Protein AF-A0AA42YSA6-F1 (afdb_monomer_lite)

Radius of gyration: 23.7 Å; chains: 1; bounding box: 68×49×56 Å

Structure (mmCIF, N/CA/C/O backbone):
data_AF-A0AA42YSA6-F1
#
_entry.id   AF-A0AA42YSA6-F1
#
loop_
_atom_site.group_PDB
_atom_site.id
_atom_site.type_symbol
_atom_site.label_atom_id
_atom_site.label_alt_id
_atom_site.label_comp_id
_atom_site.label_asym_id
_atom_site.label_entity_id
_atom_site.label_seq_id
_atom_site.pdbx_PDB_ins_code
_atom_site.Cartn_x
_atom_site.Cartn_y
_atom_site.Cartn_z
_atom_site.occupancy
_atom_site.B_iso_or_equiv
_atom_site.auth_seq_id
_atom_site.auth_comp_id
_atom_site.auth_asym_id
_atom_site.auth_atom_id
_atom_site.pdbx_PDB_model_num
ATOM 1 N N . MET A 1 1 ? 34.045 -40.674 -8.294 1.00 38.81 1 MET A N 1
ATOM 2 C CA . MET A 1 1 ? 32.637 -40.711 -7.837 1.00 38.81 1 MET A CA 1
ATOM 3 C C . MET A 1 1 ? 32.283 -39.366 -7.209 1.00 38.81 1 MET A C 1
ATOM 5 O O . MET A 1 1 ? 33.126 -38.855 -6.491 1.00 38.81 1 MET A O 1
ATOM 9 N N . LEU A 1 2 ? 31.056 -38.874 -7.469 1.00 32.66 2 LEU A N 1
ATOM 10 C CA . LEU A 1 2 ? 30.288 -37.840 -6.726 1.00 32.66 2 LEU A CA 1
ATOM 11 C C . LEU A 1 2 ? 30.863 -36.395 -6.747 1.00 32.66 2 LEU A C 1
ATOM 13 O O . LEU A 1 2 ? 31.850 -36.109 -6.091 1.00 32.66 2 LEU A O 1
ATOM 17 N N . ARG A 1 3 ? 30.383 -35.534 -7.670 1.00 49.66 3 ARG A N 1
ATOM 18 C CA . ARG A 1 3 ? 29.345 -34.460 -7.544 1.00 49.66 3 ARG A CA 1
ATOM 19 C C . ARG A 1 3 ? 29.831 -33.147 -6.882 1.00 49.66 3 ARG A C 1
ATOM 21 O O . ARG A 1 3 ? 30.112 -33.180 -5.691 1.00 49.66 3 ARG A O 1
ATOM 28 N N . PRO A 1 4 ? 29.781 -31.979 -7.567 1.00 38.94 4 PRO A N 1
ATOM 29 C CA . PRO A 1 4 ? 29.818 -30.682 -6.902 1.00 38.94 4 PRO A CA 1
ATOM 30 C C . PRO A 1 4 ? 28.403 -30.104 -6.737 1.00 38.94 4 PRO A C 1
ATOM 32 O O . PRO A 1 4 ? 27.620 -29.994 -7.680 1.00 38.94 4 PRO A O 1
ATOM 35 N N . ILE A 1 5 ? 28.101 -29.766 -5.490 1.00 44.59 5 ILE A N 1
ATOM 36 C CA . ILE A 1 5 ? 26.905 -29.100 -4.983 1.00 44.59 5 ILE A CA 1
ATOM 37 C C . ILE A 1 5 ? 27.271 -27.623 -4.773 1.00 44.59 5 ILE A C 1
ATOM 39 O O . ILE A 1 5 ? 28.238 -27.347 -4.077 1.00 44.59 5 ILE A O 1
ATOM 43 N N . ILE A 1 6 ? 26.467 -26.737 -5.377 1.00 42.38 6 ILE A N 1
ATOM 44 C CA . ILE A 1 6 ? 25.981 -25.433 -4.878 1.00 42.38 6 ILE A CA 1
ATOM 45 C C . ILE A 1 6 ? 27.029 -24.374 -4.484 1.00 42.38 6 ILE A C 1
ATOM 47 O O . ILE A 1 6 ? 27.799 -24.570 -3.557 1.00 42.38 6 ILE A O 1
ATOM 51 N N . LEU A 1 7 ? 26.927 -23.182 -5.092 1.00 35.97 7 LEU A N 1
ATOM 52 C CA . LEU A 1 7 ? 26.687 -21.922 -4.361 1.00 35.97 7 LEU A CA 1
ATOM 53 C C . LEU A 1 7 ? 26.354 -20.778 -5.334 1.00 35.97 7 LEU A C 1
ATOM 55 O O . LEU A 1 7 ? 27.214 -20.134 -5.924 1.00 35.97 7 LEU A O 1
ATOM 59 N N . PHE A 1 8 ? 25.050 -20.553 -5.485 1.00 47.34 8 PHE A N 1
ATOM 60 C CA . PHE A 1 8 ? 24.448 -19.315 -5.970 1.00 47.34 8 PHE A CA 1
ATOM 61 C C . PHE A 1 8 ? 24.701 -18.218 -4.921 1.00 47.34 8 PHE A C 1
ATOM 63 O O . PHE A 1 8 ? 24.105 -18.268 -3.849 1.00 47.34 8 PHE A O 1
ATOM 70 N N . VAL A 1 9 ? 25.567 -17.243 -5.208 1.00 33.88 9 VAL A N 1
ATOM 71 C CA . VAL A 1 9 ? 25.664 -15.965 -4.474 1.00 33.88 9 VAL A CA 1
ATOM 72 C C . VAL A 1 9 ? 26.002 -14.886 -5.508 1.00 33.88 9 VAL A C 1
ATOM 74 O O . VAL A 1 9 ? 27.064 -14.902 -6.116 1.00 33.88 9 VAL A O 1
ATOM 77 N N . SER A 1 10 ? 24.995 -14.125 -5.931 1.00 31.16 10 SER A N 1
ATOM 78 C CA . SER A 1 10 ? 24.830 -12.698 -5.615 1.00 31.16 10 SER A CA 1
ATOM 79 C C . SER A 1 10 ? 26.019 -11.793 -5.976 1.00 31.16 10 SER A C 1
ATOM 81 O O . SER A 1 10 ? 26.988 -11.697 -5.239 1.00 31.16 10 SER A O 1
ATOM 83 N N . ILE A 1 11 ? 25.859 -11.098 -7.110 1.00 44.72 11 ILE A N 1
ATOM 84 C CA . ILE A 1 11 ? 25.887 -9.629 -7.258 1.00 44.72 11 ILE A CA 1
ATOM 85 C C . ILE A 1 11 ? 27.056 -8.886 -6.571 1.00 44.72 11 ILE A C 1
ATOM 87 O O . ILE A 1 11 ? 27.087 -8.748 -5.358 1.00 44.72 11 ILE A O 1
ATOM 91 N N . VAL A 1 12 ? 27.893 -8.247 -7.403 1.00 44.62 12 VAL A N 1
ATOM 92 C CA . VAL A 1 12 ? 28.599 -6.976 -7.119 1.00 44.62 12 VAL A CA 1
ATOM 93 C C . VAL A 1 12 ? 29.534 -7.007 -5.905 1.00 44.62 12 VAL A C 1
ATOM 95 O O . VAL A 1 12 ? 29.153 -6.596 -4.819 1.00 44.62 12 VAL A O 1
ATOM 98 N N . ALA A 1 13 ? 30.786 -7.419 -6.127 1.00 43.19 13 ALA A N 1
ATOM 99 C CA . ALA A 1 13 ? 32.009 -6.808 -5.575 1.00 43.19 13 ALA A CA 1
ATOM 100 C C . ALA A 1 13 ? 33.170 -7.816 -5.596 1.00 43.19 13 ALA A C 1
ATOM 102 O O . ALA A 1 13 ? 33.385 -8.535 -4.630 1.00 43.19 13 ALA A O 1
ATOM 103 N N . MET A 1 14 ? 33.960 -7.839 -6.671 1.00 37.16 14 MET A N 1
ATOM 104 C CA . MET A 1 14 ? 35.397 -8.137 -6.564 1.00 37.16 14 MET A CA 1
ATOM 105 C C . MET A 1 14 ? 36.113 -7.711 -7.848 1.00 37.16 14 MET A C 1
ATOM 107 O O . MET A 1 14 ? 36.385 -8.493 -8.751 1.00 37.16 14 MET A O 1
ATOM 111 N N . ILE A 1 15 ? 36.377 -6.411 -7.929 1.00 51.50 15 ILE A N 1
ATOM 112 C CA . ILE A 1 15 ? 37.544 -5.874 -8.636 1.00 51.50 15 ILE A CA 1
ATOM 113 C C . ILE A 1 15 ? 38.664 -5.789 -7.585 1.00 51.50 15 ILE A C 1
ATOM 115 O O . ILE A 1 15 ? 38.336 -5.529 -6.430 1.00 51.50 15 ILE A O 1
ATOM 119 N N . PHE A 1 16 ? 39.926 -5.927 -8.032 1.00 37.00 16 PHE A N 1
ATOM 120 C CA . PHE A 1 16 ? 41.241 -5.796 -7.354 1.00 37.00 16 PHE A CA 1
ATOM 121 C C . PHE A 1 16 ? 41.910 -7.163 -7.058 1.00 37.00 16 PHE A C 1
ATOM 123 O O . PHE A 1 16 ? 41.390 -7.915 -6.251 1.00 37.00 16 PHE A O 1
ATOM 130 N N . ILE A 1 17 ? 43.034 -7.610 -7.666 1.00 36.50 17 ILE A N 1
ATOM 131 C CA . ILE A 1 17 ? 44.331 -6.993 -8.086 1.00 36.50 17 ILE A CA 1
ATOM 132 C C . ILE A 1 17 ? 45.045 -8.024 -9.025 1.00 36.50 17 ILE A C 1
ATOM 134 O O . ILE A 1 17 ? 45.010 -9.206 -8.707 1.00 36.50 17 ILE A O 1
ATOM 138 N N . LEU A 1 18 ? 45.585 -7.732 -10.229 1.00 35.47 18 LEU A N 1
ATOM 139 C CA . LEU A 1 18 ? 46.915 -7.147 -10.526 1.00 35.47 18 LEU A CA 1
ATOM 140 C C . LEU A 1 18 ? 47.082 -6.766 -12.027 1.00 35.47 18 LEU A C 1
ATOM 142 O O . LEU A 1 18 ? 46.913 -7.608 -12.901 1.00 35.47 18 LEU A O 1
ATOM 146 N N . ALA A 1 19 ? 47.565 -5.534 -12.254 1.00 35.81 19 ALA A N 1
ATOM 147 C CA . ALA A 1 19 ? 48.433 -5.057 -13.353 1.00 35.81 19 ALA A CA 1
ATOM 148 C C . ALA A 1 19 ? 47.881 -4.746 -14.783 1.00 35.81 19 ALA A C 1
ATOM 150 O O . ALA A 1 19 ? 48.007 -5.551 -15.698 1.00 35.81 19 ALA A O 1
ATOM 151 N N . GLN A 1 20 ? 47.527 -3.450 -14.961 1.00 36.44 20 GLN A N 1
ATOM 152 C CA . GLN A 1 20 ? 47.552 -2.570 -16.170 1.00 36.44 20 GLN A CA 1
ATOM 153 C C . GLN A 1 20 ? 46.413 -2.658 -17.225 1.00 36.44 20 GLN A C 1
ATOM 155 O O . GLN A 1 20 ? 46.002 -3.753 -17.587 1.00 36.44 20 GLN A O 1
ATOM 160 N N . PRO A 1 21 ? 46.039 -1.541 -17.905 1.00 38.84 21 PRO A N 1
ATOM 161 C CA . PRO A 1 21 ? 45.674 -0.199 -17.441 1.00 38.84 21 PRO A CA 1
ATOM 162 C C . PRO A 1 21 ? 44.179 0.123 -17.732 1.00 38.84 21 PRO A C 1
ATOM 164 O O . PRO A 1 21 ? 43.444 -0.635 -18.358 1.00 38.84 21 PRO A O 1
ATOM 167 N N . ILE A 1 22 ? 43.723 1.280 -17.257 1.00 37.19 22 ILE A N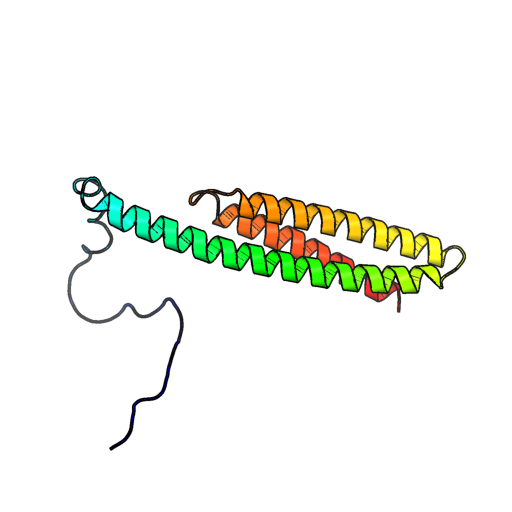 1
ATOM 168 C CA . ILE A 1 22 ? 42.340 1.795 -17.206 1.00 37.19 22 ILE A CA 1
ATOM 169 C C . ILE A 1 22 ? 41.722 2.038 -18.607 1.00 37.19 22 ILE A C 1
ATOM 171 O O . ILE A 1 22 ? 41.526 3.174 -19.022 1.00 37.19 22 ILE A O 1
ATOM 175 N N . ALA A 1 23 ? 41.393 0.988 -19.366 1.00 31.88 23 ALA A N 1
ATOM 176 C CA . ALA A 1 23 ? 40.789 1.152 -20.701 1.00 31.88 23 ALA A CA 1
ATOM 177 C C . ALA A 1 23 ? 39.595 0.233 -21.013 1.00 31.88 23 ALA A C 1
ATOM 179 O O . ALA A 1 23 ? 39.071 0.288 -22.123 1.00 31.88 23 ALA A O 1
ATOM 180 N N . VAL A 1 24 ? 39.113 -0.570 -20.059 1.00 36.97 24 VAL A N 1
ATOM 181 C CA . VAL A 1 24 ? 37.955 -1.463 -20.292 1.00 36.97 24 VAL A CA 1
ATOM 182 C C . VAL A 1 24 ? 36.610 -0.830 -19.892 1.00 36.97 24 VAL A C 1
ATOM 184 O O . VAL A 1 24 ? 35.567 -1.317 -20.305 1.00 36.97 24 VAL A O 1
ATOM 187 N N . ILE A 1 25 ? 36.590 0.307 -19.181 1.00 37.38 25 ILE A N 1
ATOM 188 C CA . ILE A 1 25 ? 35.327 0.934 -18.719 1.00 37.38 25 ILE A CA 1
ATOM 189 C C . ILE A 1 25 ? 34.943 2.201 -19.518 1.00 37.38 25 ILE A C 1
ATOM 191 O O . ILE A 1 25 ? 33.830 2.694 -19.391 1.00 37.38 25 ILE A O 1
ATOM 195 N N . ALA A 1 26 ? 35.799 2.700 -20.418 1.00 29.28 26 ALA A N 1
ATOM 196 C CA . ALA A 1 26 ? 35.491 3.888 -21.234 1.00 29.28 26 ALA A CA 1
ATOM 197 C C . ALA A 1 26 ? 35.425 3.639 -22.755 1.00 29.28 26 ALA A C 1
ATOM 199 O O . ALA A 1 26 ? 34.996 4.522 -23.491 1.00 29.28 26 ALA A O 1
ATOM 200 N N . LYS A 1 27 ? 35.797 2.449 -23.254 1.00 31.80 27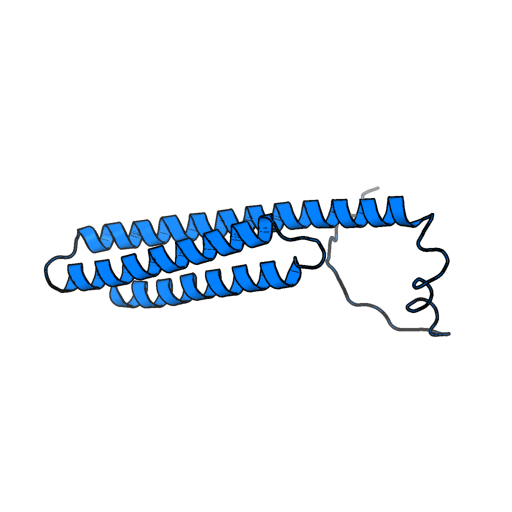 LYS A N 1
ATOM 201 C CA . LYS A 1 27 ? 35.809 2.136 -24.699 1.00 31.80 27 LYS A CA 1
ATOM 202 C C . LYS A 1 27 ? 34.615 1.284 -25.158 1.00 31.80 27 LYS A C 1
ATOM 204 O O . LYS A 1 27 ? 34.755 0.431 -26.025 1.00 31.80 27 LYS A O 1
ATOM 209 N N . SER A 1 28 ? 33.433 1.518 -24.592 1.00 37.16 28 SER A N 1
ATOM 210 C CA . SER A 1 28 ? 32.153 1.099 -25.190 1.00 37.16 28 SER A CA 1
ATOM 211 C C . SER A 1 28 ? 31.254 2.286 -25.538 1.00 37.16 28 SER A C 1
ATOM 213 O O . SER A 1 28 ? 30.132 2.089 -25.981 1.00 37.16 28 SER A O 1
ATOM 215 N N . THR A 1 29 ? 31.755 3.516 -25.421 1.00 41.50 29 THR A N 1
ATOM 216 C CA . THR A 1 29 ? 31.031 4.725 -25.814 1.00 41.50 29 THR A CA 1
ATOM 217 C C . THR A 1 29 ? 31.781 5.382 -26.964 1.00 41.50 29 THR A C 1
ATOM 219 O O . THR A 1 29 ? 32.699 6.154 -26.721 1.00 41.50 29 THR A O 1
ATOM 222 N N . SER A 1 30 ? 31.428 5.023 -28.205 1.00 42.72 30 SER A N 1
ATOM 223 C CA . SER A 1 30 ? 30.921 6.006 -29.188 1.00 42.72 30 SER A CA 1
ATOM 224 C C . SER A 1 30 ? 30.957 5.571 -30.661 1.00 42.72 30 SER A C 1
ATOM 226 O O . SER A 1 30 ? 30.214 6.174 -31.423 1.00 42.72 30 SER A O 1
ATOM 228 N N . GLU A 1 31 ? 31.703 4.543 -31.096 1.00 39.91 31 GLU A N 1
ATOM 229 C CA . GLU A 1 31 ? 31.832 4.298 -32.559 1.00 39.91 31 GLU A CA 1
ATOM 230 C C . GLU A 1 31 ? 31.450 2.903 -33.091 1.00 39.91 31 GLU A C 1
ATOM 232 O O . GLU A 1 31 ? 31.127 2.793 -34.267 1.00 39.91 31 GLU A O 1
ATOM 237 N N . ASN A 1 32 ? 31.352 1.850 -32.265 1.00 42.72 32 ASN A N 1
ATOM 238 C CA . ASN A 1 32 ? 30.873 0.519 -32.720 1.00 42.72 32 ASN A CA 1
ATOM 239 C C . ASN A 1 32 ? 29.585 0.024 -32.029 1.00 42.72 32 ASN A C 1
ATOM 241 O O . ASN A 1 32 ? 29.130 -1.096 -32.248 1.00 42.72 32 ASN A O 1
ATOM 245 N N . VAL A 1 33 ? 28.920 0.906 -31.278 1.00 52.66 33 VAL A N 1
ATOM 246 C CA . VAL A 1 33 ? 27.648 0.687 -30.554 1.00 52.66 33 VAL A CA 1
ATOM 247 C C . VAL A 1 33 ? 26.440 0.689 -31.507 1.00 52.66 33 VAL A C 1
ATOM 249 O O . VAL A 1 33 ? 25.318 0.955 -31.097 1.00 52.66 33 VAL A O 1
ATOM 252 N N . HIS A 1 34 ? 26.602 0.453 -32.806 1.00 49.00 34 HIS A N 1
ATOM 253 C CA . HIS A 1 34 ? 25.478 0.506 -33.757 1.00 49.00 34 HIS A CA 1
ATOM 254 C C . HIS A 1 34 ? 25.179 -0.808 -34.475 1.00 49.00 34 HIS A C 1
ATOM 256 O O . HIS A 1 34 ? 24.097 -0.927 -35.042 1.00 49.00 34 HIS A O 1
ATOM 262 N N . LYS A 1 35 ? 26.072 -1.808 -34.418 1.00 47.47 35 LYS A N 1
ATOM 263 C CA . LYS A 1 35 ? 25.865 -3.086 -35.123 1.00 47.47 35 LYS A CA 1
ATOM 264 C C . LYS A 1 35 ? 25.882 -4.323 -34.218 1.00 47.47 35 LYS A C 1
ATOM 266 O O . LYS A 1 35 ? 25.128 -5.246 -34.483 1.00 47.47 35 LYS A O 1
ATOM 271 N N . GLU A 1 36 ? 26.645 -4.309 -33.122 1.00 51.25 36 GLU A N 1
ATOM 272 C CA . GLU A 1 36 ? 26.551 -5.316 -32.039 1.00 51.25 36 GLU A CA 1
ATOM 273 C C . GLU A 1 36 ? 25.540 -4.922 -30.942 1.00 51.25 36 GLU A C 1
ATOM 275 O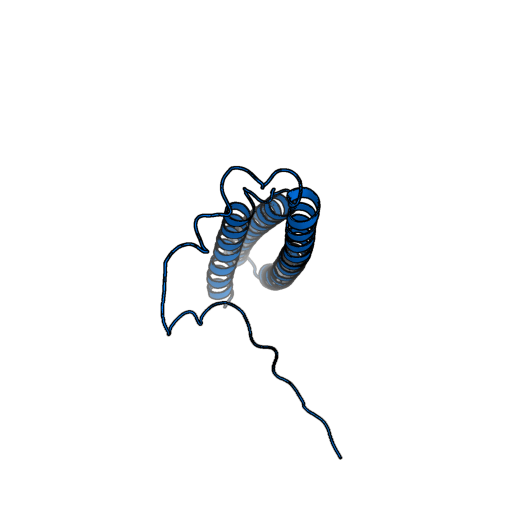 O . GLU A 1 36 ? 25.295 -5.657 -29.987 1.00 51.25 36 GLU A O 1
ATOM 280 N N . THR A 1 37 ? 24.916 -3.749 -31.065 1.00 53.66 37 THR A N 1
ATOM 281 C CA . THR A 1 37 ? 23.961 -3.238 -30.081 1.00 53.66 37 THR A CA 1
ATOM 282 C C . THR A 1 37 ? 22.596 -3.861 -30.147 1.00 53.66 37 THR A C 1
ATOM 284 O O . THR A 1 37 ? 21.937 -3.826 -29.125 1.00 53.66 37 THR A O 1
ATOM 287 N N . THR A 1 38 ? 22.116 -4.388 -31.272 1.00 57.31 38 THR A N 1
ATOM 288 C CA . THR A 1 38 ? 20.746 -4.924 -31.313 1.00 57.31 38 THR A CA 1
ATOM 289 C C . THR A 1 38 ? 20.602 -6.120 -30.381 1.00 57.31 38 THR A C 1
ATOM 291 O O . THR A 1 38 ? 19.710 -6.116 -29.544 1.00 57.31 38 THR A O 1
ATOM 294 N N . GLU A 1 39 ? 21.545 -7.064 -30.410 1.00 69.75 39 GLU A N 1
ATOM 295 C CA . GLU A 1 39 ? 21.521 -8.244 -29.534 1.00 69.75 39 GLU A CA 1
ATOM 296 C C . GLU A 1 39 ? 21.781 -7.881 -28.063 1.00 69.75 39 GLU A C 1
ATOM 298 O O . GLU A 1 39 ? 21.049 -8.320 -27.177 1.00 69.75 39 GLU A O 1
ATOM 303 N N . ALA A 1 40 ? 22.765 -7.016 -27.785 1.00 70.94 40 ALA A N 1
ATOM 304 C CA . ALA A 1 40 ? 23.042 -6.545 -26.426 1.00 70.94 40 ALA A CA 1
ATOM 305 C C . ALA A 1 40 ? 21.889 -5.697 -25.848 1.00 70.94 40 ALA A C 1
ATOM 307 O O . ALA A 1 40 ? 21.536 -5.827 -24.676 1.00 70.94 40 ALA A O 1
ATOM 308 N N . TRP A 1 41 ? 21.260 -4.852 -26.669 1.00 66.69 41 TRP A N 1
ATOM 309 C CA . TRP A 1 41 ? 20.097 -4.043 -26.301 1.00 66.69 41 TRP A CA 1
ATOM 310 C C . TRP A 1 41 ? 18.850 -4.902 -26.104 1.00 66.69 41 TRP A C 1
ATOM 312 O O . TRP A 1 41 ? 18.070 -4.645 -25.187 1.00 66.69 41 TRP A O 1
ATOM 322 N N . ASP A 1 42 ? 18.665 -5.939 -26.918 1.00 75.50 42 ASP A N 1
ATOM 323 C CA . ASP A 1 42 ? 17.581 -6.906 -26.764 1.00 75.50 42 ASP A CA 1
ATOM 324 C C . ASP A 1 42 ? 17.758 -7.748 -25.496 1.00 75.50 42 ASP A C 1
ATOM 326 O O . ASP A 1 42 ? 16.794 -7.903 -24.746 1.00 75.50 42 ASP A O 1
ATOM 330 N N . ALA A 1 43 ? 18.981 -8.183 -25.175 1.00 77.62 43 ALA A N 1
ATOM 331 C CA . ALA A 1 43 ? 19.288 -8.882 -23.927 1.00 77.62 43 ALA A CA 1
ATOM 332 C C . ALA A 1 43 ? 19.056 -7.999 -22.687 1.00 77.62 43 ALA A C 1
ATOM 334 O O . ALA A 1 43 ? 18.454 -8.450 -21.711 1.00 77.62 43 ALA A O 1
ATOM 335 N N . ILE A 1 44 ? 19.465 -6.724 -22.729 1.00 74.25 44 ILE A N 1
ATOM 336 C CA . ILE A 1 44 ? 19.215 -5.761 -21.643 1.00 74.25 44 ILE A CA 1
ATOM 337 C C . ILE A 1 44 ? 17.714 -5.491 -21.485 1.00 74.25 44 ILE A C 1
ATOM 339 O O . ILE A 1 44 ? 17.214 -5.504 -20.360 1.00 74.25 44 ILE A O 1
ATOM 343 N N . LYS A 1 45 ? 16.973 -5.285 -22.584 1.00 74.50 45 LYS A N 1
ATOM 344 C CA . LYS A 1 45 ? 15.511 -5.114 -22.540 1.00 74.50 45 LYS A CA 1
ATOM 345 C C . LYS A 1 45 ? 14.824 -6.354 -21.979 1.00 74.50 45 LYS A C 1
ATOM 347 O O . LYS A 1 45 ? 13.967 -6.207 -21.116 1.00 74.50 45 LYS A O 1
ATOM 352 N N . ALA A 1 46 ? 15.200 -7.550 -22.430 1.00 78.12 46 ALA A N 1
ATOM 353 C CA . ALA A 1 46 ? 14.642 -8.804 -21.933 1.00 78.12 46 ALA A CA 1
ATOM 354 C C . ALA A 1 46 ? 14.903 -8.971 -20.428 1.00 78.12 46 ALA A C 1
ATOM 356 O O . ALA A 1 46 ? 13.967 -9.227 -19.673 1.00 78.12 46 ALA A O 1
ATOM 357 N N . TYR A 1 47 ? 16.137 -8.721 -19.975 1.00 70.25 47 TYR A N 1
ATOM 358 C CA . TYR A 1 47 ? 16.495 -8.739 -18.555 1.00 70.25 47 TYR A CA 1
ATOM 359 C C . TYR A 1 47 ? 15.707 -7.703 -17.739 1.00 70.25 47 TYR A C 1
ATOM 361 O O . TYR A 1 47 ? 15.200 -8.008 -16.661 1.00 70.25 47 TYR A O 1
ATOM 369 N N . MET A 1 48 ? 15.558 -6.477 -18.249 1.00 76.88 48 MET A N 1
ATOM 370 C CA . MET A 1 48 ? 14.768 -5.437 -17.586 1.00 76.88 48 MET A CA 1
ATOM 371 C C . MET A 1 48 ? 13.281 -5.784 -17.520 1.00 76.88 48 MET A C 1
ATOM 373 O O . MET A 1 48 ? 12.659 -5.510 -16.500 1.00 76.88 48 MET A O 1
ATOM 377 N N . VAL A 1 49 ? 12.709 -6.384 -18.569 1.00 81.69 49 VAL A N 1
ATOM 378 C CA . VAL A 1 49 ? 11.312 -6.846 -18.585 1.00 81.69 49 VAL A CA 1
ATOM 379 C C . VAL A 1 49 ? 11.094 -7.947 -17.550 1.00 81.69 49 VAL A C 1
ATOM 381 O O . VAL A 1 49 ? 10.128 -7.867 -16.794 1.00 81.69 49 VAL A O 1
ATOM 384 N N . ASP A 1 50 ? 12.003 -8.918 -17.467 1.00 81.19 50 ASP A N 1
ATOM 385 C CA . ASP A 1 50 ? 11.952 -9.999 -16.478 1.00 81.19 50 ASP A CA 1
ATOM 386 C C . ASP A 1 50 ? 12.021 -9.452 -15.043 1.00 81.19 50 ASP A C 1
ATOM 388 O O . ASP A 1 50 ? 11.098 -9.638 -14.246 1.00 81.19 50 ASP A O 1
ATOM 392 N N . LYS A 1 51 ? 13.035 -8.628 -14.743 1.00 82.88 51 LYS A N 1
ATOM 393 C CA . LYS A 1 51 ? 13.164 -7.975 -13.429 1.00 82.88 51 LYS A CA 1
ATOM 394 C C . LYS A 1 51 ? 12.001 -7.060 -13.090 1.00 82.88 51 LYS A C 1
ATOM 396 O O . LYS A 1 51 ? 11.622 -6.945 -11.924 1.00 82.88 51 LYS A O 1
ATOM 401 N N . LYS A 1 52 ? 11.416 -6.418 -14.094 1.00 86.06 52 LYS A N 1
ATOM 402 C CA . LYS A 1 52 ? 10.228 -5.595 -13.920 1.00 86.06 52 LYS A CA 1
ATOM 403 C C . LYS A 1 52 ? 8.996 -6.416 -13.591 1.00 86.06 52 LYS A C 1
ATOM 405 O O . LYS A 1 52 ? 8.238 -6.018 -12.709 1.00 86.06 52 LYS A O 1
ATOM 410 N N . HIS A 1 53 ? 8.817 -7.553 -14.255 1.00 87.12 53 HIS A N 1
ATOM 411 C CA . HIS A 1 53 ? 7.730 -8.473 -13.961 1.00 87.12 53 HIS A CA 1
ATOM 412 C C . HIS A 1 53 ? 7.835 -9.015 -12.532 1.00 87.12 53 HIS A C 1
ATOM 414 O O . HIS A 1 53 ? 6.854 -8.954 -11.793 1.00 87.12 53 HIS A O 1
ATOM 420 N N . GLU A 1 54 ? 9.028 -9.450 -12.113 1.00 86.81 54 GLU A N 1
ATOM 421 C CA . GLU A 1 54 ? 9.295 -9.889 -10.737 1.00 86.81 54 GLU A CA 1
ATOM 422 C C . GLU A 1 54 ? 8.981 -8.784 -9.717 1.00 86.81 54 GLU A C 1
ATOM 424 O O . GLU A 1 54 ? 8.238 -9.008 -8.760 1.00 86.81 54 GLU A O 1
ATOM 429 N N . ALA A 1 55 ? 9.500 -7.569 -9.931 1.00 86.25 55 ALA A N 1
ATOM 430 C CA . ALA A 1 55 ? 9.275 -6.444 -9.026 1.00 86.25 55 ALA A CA 1
ATOM 431 C C . ALA A 1 55 ? 7.793 -6.047 -8.944 1.00 86.25 55 ALA A C 1
ATOM 433 O O . ALA A 1 55 ? 7.286 -5.770 -7.857 1.00 86.25 55 ALA A O 1
ATOM 434 N N . PHE A 1 56 ? 7.080 -6.058 -10.072 1.00 89.62 56 PHE A N 1
ATOM 435 C CA . PHE A 1 56 ? 5.646 -5.788 -10.107 1.00 89.62 56 PHE A CA 1
ATOM 436 C C . PHE A 1 56 ? 4.839 -6.880 -9.395 1.00 89.62 56 PHE A C 1
ATOM 438 O O . PHE A 1 56 ? 3.957 -6.576 -8.592 1.00 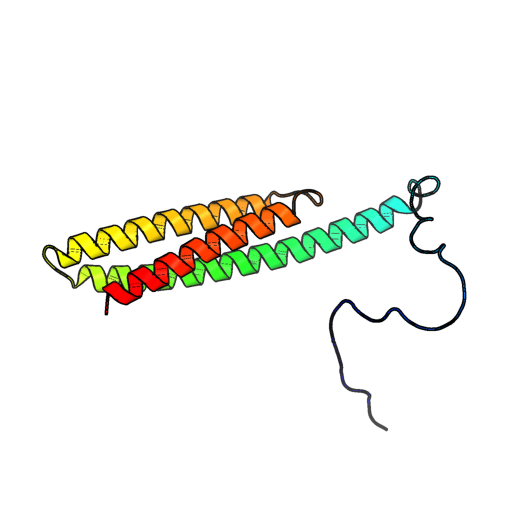89.62 56 PHE A O 1
ATOM 445 N N . ALA A 1 57 ? 5.153 -8.154 -9.644 1.00 94.00 57 ALA A N 1
ATOM 446 C CA . ALA A 1 57 ? 4.512 -9.281 -8.973 1.00 94.00 57 ALA A CA 1
ATOM 447 C C . ALA A 1 57 ? 4.719 -9.217 -7.453 1.00 94.00 57 ALA A C 1
ATOM 449 O O . ALA A 1 57 ? 3.753 -9.343 -6.699 1.00 94.00 57 ALA A O 1
ATOM 450 N N . HIS A 1 58 ? 5.944 -8.930 -7.010 1.00 92.19 58 HIS A N 1
ATOM 451 C CA . HIS A 1 58 ? 6.246 -8.749 -5.596 1.00 92.19 58 HIS A CA 1
ATOM 452 C C . HIS A 1 58 ? 5.506 -7.545 -4.996 1.00 92.19 58 HIS A C 1
ATOM 454 O O . HIS A 1 58 ? 4.917 -7.649 -3.923 1.00 92.19 58 HIS A O 1
ATOM 460 N N . GLY A 1 59 ? 5.453 -6.415 -5.708 1.00 94.88 59 GLY A N 1
ATOM 461 C CA . GLY A 1 59 ? 4.676 -5.251 -5.284 1.00 94.88 59 GLY A CA 1
ATOM 462 C C . GLY A 1 59 ? 3.187 -5.563 -5.109 1.00 94.88 59 GLY A C 1
ATOM 463 O O . GLY A 1 59 ? 2.591 -5.149 -4.116 1.00 94.88 59 GLY A O 1
ATOM 464 N N . LYS A 1 60 ? 2.591 -6.355 -6.012 1.00 97.50 60 LYS A N 1
ATOM 465 C CA . LYS A 1 60 ? 1.199 -6.813 -5.871 1.00 97.50 60 LYS A CA 1
ATOM 466 C C . LYS A 1 60 ? 1.018 -7.674 -4.628 1.00 97.50 60 LYS A C 1
ATOM 468 O O . LYS A 1 60 ? 0.065 -7.465 -3.887 1.00 97.50 60 LYS A O 1
ATOM 473 N N . GLU A 1 61 ? 1.928 -8.611 -4.374 1.00 97.62 61 GLU A N 1
ATOM 474 C CA . GLU A 1 61 ? 1.889 -9.454 -3.174 1.00 97.62 61 GLU A CA 1
ATOM 475 C C . GLU A 1 61 ? 1.939 -8.614 -1.888 1.00 97.62 61 GLU A C 1
ATOM 477 O O . GLU A 1 61 ? 1.172 -8.850 -0.953 1.00 97.62 61 GLU A O 1
ATOM 482 N N . LEU A 1 62 ? 2.803 -7.597 -1.849 1.00 96.06 62 LEU A N 1
ATOM 483 C CA . LEU A 1 62 ? 2.896 -6.661 -0.729 1.00 96.06 62 LEU A CA 1
ATOM 484 C C . LEU A 1 62 ? 1.589 -5.883 -0.518 1.00 96.06 62 LEU A C 1
ATOM 486 O O . LEU A 1 62 ? 1.121 -5.771 0.615 1.00 96.06 62 LEU A O 1
ATOM 490 N N . LEU A 1 63 ? 0.964 -5.395 -1.594 1.00 97.88 63 LEU A N 1
ATOM 491 C CA . LEU A 1 63 ? -0.328 -4.710 -1.504 1.00 97.88 63 LEU A CA 1
ATOM 492 C C . LEU A 1 63 ? -1.457 -5.648 -1.069 1.00 97.88 63 LEU A C 1
ATOM 494 O O . LEU A 1 63 ? -2.269 -5.248 -0.245 1.00 97.88 63 LEU A O 1
ATOM 498 N N . HIS A 1 64 ? -1.474 -6.901 -1.528 1.00 98.12 64 HIS A N 1
ATOM 499 C CA . HIS A 1 64 ? -2.437 -7.899 -1.055 1.00 98.12 64 HIS A CA 1
ATOM 500 C C . HIS A 1 64 ? -2.282 -8.193 0.442 1.00 98.12 64 HIS A C 1
ATOM 502 O O . HIS A 1 64 ? -3.275 -8.305 1.159 1.00 98.12 64 HIS A O 1
ATOM 508 N N . LYS A 1 65 ? -1.044 -8.275 0.945 1.00 96.50 65 LYS A N 1
ATOM 509 C CA . LYS A 1 65 ? -0.790 -8.406 2.389 1.00 96.50 65 LYS A CA 1
ATOM 510 C C . LYS A 1 65 ? -1.273 -7.179 3.160 1.00 96.50 65 LYS A C 1
ATOM 512 O O . LYS A 1 65 ? -1.796 -7.326 4.262 1.00 96.50 65 LYS A O 1
ATOM 517 N N . ALA A 1 66 ? -1.098 -5.981 2.603 1.00 96.69 66 ALA A N 1
ATOM 518 C CA . ALA A 1 66 ? -1.613 -4.758 3.205 1.00 96.69 66 ALA A CA 1
ATOM 519 C C . ALA A 1 66 ? -3.150 -4.722 3.214 1.00 96.69 66 ALA A C 1
ATOM 521 O O . ALA A 1 66 ? -3.725 -4.323 4.220 1.00 96.69 66 ALA A O 1
ATOM 522 N N . ASP A 1 67 ? -3.808 -5.190 2.149 1.00 97.88 67 ASP A N 1
ATOM 523 C CA . ASP A 1 67 ? -5.271 -5.284 2.074 1.00 97.88 67 ASP A CA 1
ATOM 524 C C . ASP A 1 67 ? -5.829 -6.181 3.183 1.00 97.88 67 ASP A C 1
ATOM 526 O O . ASP A 1 67 ? -6.681 -5.734 3.944 1.00 97.88 67 ASP A O 1
ATOM 530 N N . ALA A 1 68 ? -5.275 -7.385 3.355 1.00 98.12 68 ALA A N 1
ATOM 531 C CA . ALA A 1 68 ? -5.705 -8.309 4.408 1.00 98.12 68 ALA A CA 1
ATOM 532 C C . ALA A 1 68 ? -5.565 -7.709 5.821 1.00 98.12 68 ALA A C 1
ATOM 534 O O . ALA A 1 68 ? -6.429 -7.886 6.676 1.00 98.12 68 ALA A O 1
ATOM 535 N N . ARG A 1 69 ? -4.489 -6.953 6.065 1.00 96.38 69 ARG A N 1
ATOM 536 C CA . ARG A 1 69 ? -4.266 -6.251 7.338 1.00 96.38 69 ARG A CA 1
ATOM 537 C C . ARG A 1 69 ? -5.228 -5.082 7.549 1.00 96.38 69 ARG A C 1
ATOM 539 O O . ARG A 1 69 ? -5.661 -4.830 8.667 1.00 96.38 69 ARG A O 1
ATOM 546 N N . ILE A 1 70 ? -5.554 -4.344 6.487 1.00 97.62 70 ILE A N 1
ATOM 547 C CA . ILE A 1 70 ? -6.570 -3.290 6.559 1.00 97.62 70 ILE A CA 1
ATOM 548 C C . ILE A 1 70 ? -7.928 -3.924 6.867 1.00 97.62 70 ILE A C 1
ATOM 550 O O . ILE A 1 70 ? -8.614 -3.426 7.750 1.00 97.62 70 ILE A O 1
ATOM 554 N N . GLU A 1 71 ? -8.291 -5.027 6.208 1.00 97.94 71 GLU A N 1
ATOM 555 C CA . GLU A 1 71 ? -9.539 -5.765 6.457 1.00 97.94 71 GLU A CA 1
ATOM 556 C C . GLU A 1 71 ? -9.659 -6.252 7.910 1.00 97.94 71 GLU A C 1
ATOM 558 O O . GLU A 1 71 ? -10.738 -6.163 8.499 1.00 97.94 71 GLU A O 1
ATOM 563 N N . GLU A 1 72 ? -8.559 -6.700 8.521 1.00 96.62 72 GLU A N 1
ATOM 564 C CA . GLU A 1 72 ? -8.510 -7.047 9.947 1.00 96.62 72 GLU A CA 1
ATOM 565 C C . GLU A 1 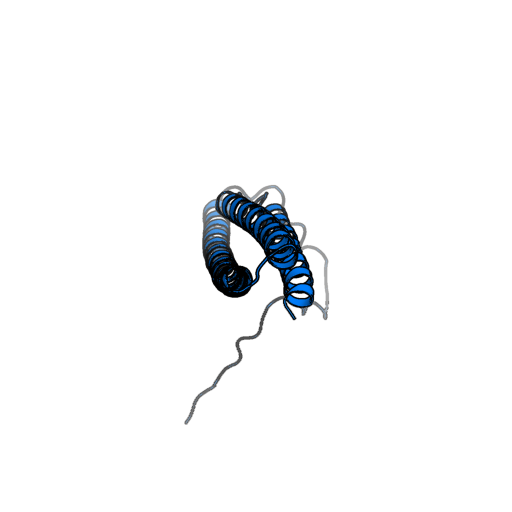72 ? -8.898 -5.850 10.831 1.00 96.62 72 GLU A C 1
ATOM 567 O O . GLU A 1 72 ? -9.828 -5.953 11.638 1.00 96.62 72 GLU A O 1
ATOM 572 N N . LEU A 1 73 ? -8.281 -4.683 10.603 1.00 96.44 73 LEU A N 1
ATOM 573 C CA . LEU A 1 73 ? -8.634 -3.445 11.308 1.00 96.44 73 LEU A CA 1
ATOM 574 C C . LEU A 1 73 ? -10.082 -3.015 11.025 1.00 96.44 73 LEU A C 1
ATOM 576 O O . LEU A 1 73 ? -10.769 -2.523 11.917 1.00 96.44 73 LEU A O 1
ATOM 580 N N . GLU A 1 74 ? -10.601 -3.213 9.810 1.00 96.69 74 GLU A N 1
ATOM 581 C CA . GLU A 1 74 ? -12.016 -2.947 9.513 1.00 96.69 74 GLU A CA 1
ATOM 582 C C . GLU A 1 74 ? -12.954 -3.826 10.347 1.00 96.69 74 GLU A C 1
ATOM 584 O O . GLU A 1 74 ? -13.972 -3.341 10.856 1.00 96.69 74 GLU A O 1
ATOM 589 N N . GLY A 1 75 ? -12.594 -5.096 10.537 1.00 96.50 75 GLY A N 1
ATOM 590 C CA . GLY A 1 75 ? -13.314 -6.025 11.401 1.00 96.50 75 GLY A CA 1
ATOM 591 C C . GLY A 1 75 ? -13.301 -5.606 12.872 1.00 96.50 75 GLY A C 1
ATOM 592 O O . GLY A 1 75 ? -14.323 -5.709 13.554 1.00 96.50 75 GLY A O 1
ATOM 593 N N . GLU A 1 76 ? -12.179 -5.093 13.373 1.00 94.31 76 GLU A N 1
ATOM 594 C CA . GLU A 1 76 ? -12.083 -4.538 14.729 1.00 94.31 76 GLU A CA 1
ATOM 595 C C . GLU A 1 76 ? -12.890 -3.245 14.878 1.00 94.31 76 GLU A C 1
ATOM 597 O O . GLU A 1 76 ? -13.662 -3.089 15.829 1.00 94.31 76 GLU A O 1
ATOM 602 N N . ALA A 1 77 ? -12.821 -2.357 13.886 1.00 95.50 77 ALA A N 1
ATOM 603 C CA . ALA A 1 77 ? -13.602 -1.128 13.863 1.00 95.50 77 ALA A CA 1
ATOM 604 C C . ALA A 1 77 ? -15.111 -1.371 13.851 1.00 95.50 77 ALA A C 1
ATOM 606 O O . ALA A 1 77 ? -15.872 -0.580 14.414 1.00 95.50 77 ALA A O 1
ATOM 607 N N . ALA A 1 78 ? -15.559 -2.470 13.241 1.00 95.62 78 ALA A N 1
ATOM 608 C CA . ALA A 1 78 ? -16.961 -2.861 13.244 1.00 95.62 78 ALA A CA 1
ATOM 609 C C . ALA A 1 78 ? -17.477 -3.235 14.646 1.00 95.62 78 ALA A C 1
ATOM 611 O O . ALA A 1 78 ? -18.664 -3.041 14.915 1.00 95.62 78 ALA A O 1
ATOM 612 N N . LYS A 1 79 ? -16.600 -3.726 15.535 1.00 95.25 79 LYS A N 1
ATOM 613 C CA . LYS A 1 79 ? -16.928 -4.093 16.926 1.00 95.25 79 LYS A CA 1
ATOM 614 C C . LYS A 1 79 ? -16.950 -2.881 17.864 1.00 95.25 79 LYS A C 1
ATOM 616 O O . LYS A 1 79 ? -17.604 -2.926 18.904 1.00 95.25 79 LYS A O 1
ATOM 621 N N . ALA A 1 80 ? -16.259 -1.799 17.505 1.00 95.06 80 ALA A N 1
ATOM 622 C CA . ALA A 1 80 ? -16.251 -0.558 18.270 1.00 95.06 80 ALA A CA 1
ATOM 623 C C . ALA A 1 80 ? -17.582 0.209 18.159 1.00 95.06 80 ALA A C 1
ATOM 625 O O . ALA A 1 80 ? -18.368 0.034 17.224 1.00 95.06 80 ALA A O 1
ATOM 626 N N . SER A 1 81 ? -17.831 1.107 19.113 1.00 94.81 81 SER A N 1
ATOM 627 C CA . SER A 1 81 ? -19.015 1.977 19.155 1.00 94.81 81 SER A CA 1
ATOM 628 C C . SER A 1 81 ? -18.645 3.398 19.584 1.00 94.81 81 SER A C 1
ATOM 630 O O . SER A 1 81 ? -17.550 3.629 20.094 1.00 94.81 81 SER A O 1
ATOM 632 N N . GLY A 1 82 ? -19.551 4.353 19.356 1.00 94.88 82 GLY A N 1
ATOM 633 C CA . GLY A 1 82 ? -19.360 5.753 19.747 1.00 94.88 82 GLY A CA 1
ATOM 634 C C . GLY A 1 82 ? -18.125 6.399 19.113 1.00 94.88 82 GLY A C 1
ATOM 635 O O . GLY A 1 82 ? -17.801 6.142 17.950 1.00 94.88 82 GLY A O 1
ATOM 636 N N . ASP A 1 83 ? -17.428 7.222 19.891 1.00 94.06 83 ASP A N 1
ATOM 637 C CA . ASP A 1 83 ? -16.281 8.010 19.427 1.00 94.06 83 ASP A CA 1
ATOM 638 C C . ASP A 1 83 ? -15.104 7.138 18.968 1.00 94.06 83 ASP A C 1
ATOM 640 O O . ASP A 1 83 ? -14.453 7.451 17.969 1.00 94.06 83 ASP A O 1
ATOM 644 N N . THR A 1 84 ? -14.883 5.990 19.615 1.00 94.50 84 THR A N 1
ATOM 645 C CA . THR A 1 84 ? -13.848 5.024 19.218 1.00 94.50 84 THR A CA 1
ATOM 646 C C . THR A 1 84 ? -14.082 4.508 17.800 1.00 94.50 84 THR A C 1
ATOM 648 O O . THR A 1 84 ? -13.153 4.453 16.995 1.00 94.50 84 THR A O 1
ATOM 651 N N . LYS A 1 85 ? -15.338 4.207 17.438 1.00 94.81 85 LYS A N 1
ATOM 652 C CA . LYS A 1 85 ? -15.684 3.785 16.072 1.00 94.81 85 LYS A CA 1
ATOM 653 C C . LYS A 1 85 ? -15.367 4.875 15.051 1.00 94.81 85 LYS A C 1
ATOM 655 O O . LYS A 1 85 ? -14.810 4.579 13.995 1.00 94.81 85 LYS A O 1
ATOM 660 N N . ALA A 1 86 ? -15.701 6.128 15.358 1.00 95.12 86 ALA A N 1
ATOM 661 C CA . ALA A 1 86 ? -15.414 7.257 14.477 1.00 95.12 86 ALA A CA 1
ATOM 662 C C . ALA A 1 86 ? -13.900 7.464 14.291 1.00 95.12 86 ALA A C 1
ATOM 664 O O . ALA A 1 86 ? -13.439 7.701 13.170 1.00 95.12 86 ALA A O 1
ATOM 665 N N . GLN A 1 87 ? -13.116 7.315 15.364 1.00 95.50 87 GLN A N 1
ATOM 666 C CA . GLN A 1 87 ? -11.656 7.364 15.306 1.00 95.50 87 GLN A CA 1
ATOM 667 C C . GLN A 1 87 ? -11.095 6.242 14.425 1.00 95.50 87 GLN A C 1
ATOM 669 O O . GLN A 1 87 ? -10.337 6.523 13.499 1.00 95.50 87 GLN A O 1
ATOM 674 N N . TYR A 1 88 ? -11.512 4.995 14.636 1.00 96.94 88 TYR A N 1
ATOM 675 C CA . TYR A 1 88 ? -11.051 3.854 13.841 1.00 96.94 88 TYR A CA 1
ATOM 676 C C . TYR A 1 88 ? -11.394 3.991 12.358 1.00 96.94 88 TYR A C 1
ATOM 678 O O . TYR A 1 88 ? -10.537 3.783 11.500 1.00 96.94 88 TYR A O 1
ATOM 686 N N . GLN A 1 89 ? -12.607 4.442 12.035 1.00 96.31 89 GLN A N 1
ATOM 687 C CA . GLN A 1 89 ? -12.998 4.717 10.651 1.00 96.31 89 GLN A CA 1
ATOM 688 C C . GLN A 1 89 ? -12.129 5.797 9.993 1.00 96.31 89 GLN A C 1
ATOM 690 O O . GLN A 1 89 ? -11.851 5.717 8.794 1.00 96.31 89 GLN A O 1
ATOM 695 N N . LYS A 1 90 ? -11.677 6.802 10.755 1.00 96.81 90 LYS A N 1
ATOM 696 C CA . LYS A 1 90 ? -10.755 7.828 10.253 1.00 96.81 90 LYS A CA 1
ATOM 697 C C . LYS A 1 90 ? -9.389 7.232 9.910 1.00 96.81 90 LYS A C 1
ATOM 699 O O . LYS A 1 90 ? -8.878 7.534 8.832 1.00 96.81 90 LYS A O 1
ATOM 704 N N . GLU A 1 91 ? -8.833 6.388 10.779 1.00 97.38 91 GLU A N 1
ATOM 705 C CA . GLU A 1 91 ? -7.557 5.704 10.524 1.00 97.38 91 GLU A CA 1
ATOM 706 C C . GLU A 1 91 ? -7.666 4.786 9.297 1.00 97.38 91 GLU A C 1
ATOM 708 O O . GLU A 1 91 ? -6.890 4.921 8.355 1.00 97.38 91 GLU A O 1
ATOM 713 N N . ILE A 1 92 ? -8.704 3.944 9.228 1.00 98.06 92 ILE A N 1
ATOM 714 C CA . ILE A 1 92 ? -8.965 3.059 8.078 1.00 98.06 92 ILE A CA 1
ATOM 715 C C . ILE A 1 92 ? -9.081 3.854 6.774 1.00 98.06 92 ILE A C 1
ATOM 717 O O . ILE A 1 92 ? -8.529 3.462 5.744 1.00 98.06 92 ILE A O 1
ATOM 721 N N . LYS A 1 93 ? -9.778 4.996 6.790 1.00 98.06 93 LYS A N 1
ATOM 722 C CA . LYS A 1 93 ? -9.909 5.855 5.606 1.00 98.06 93 LYS A CA 1
ATOM 723 C C . LYS A 1 93 ? -8.556 6.390 5.137 1.00 98.06 93 LYS A C 1
ATOM 725 O O . LYS A 1 93 ? -8.350 6.513 3.929 1.00 98.06 93 LYS A O 1
ATOM 730 N N . ASP A 1 94 ? -7.657 6.732 6.055 1.00 97.81 94 ASP A N 1
ATOM 731 C CA . ASP A 1 94 ? -6.301 7.159 5.708 1.00 97.81 94 ASP A CA 1
ATOM 732 C C . ASP A 1 94 ? -5.468 6.000 5.138 1.00 97.81 94 ASP A C 1
ATOM 734 O O . ASP A 1 94 ? -4.859 6.153 4.076 1.00 97.81 94 ASP A O 1
ATOM 738 N N . LEU A 1 95 ? -5.550 4.810 5.743 1.00 98.44 95 LEU A N 1
ATOM 739 C CA . LEU A 1 95 ? -4.904 3.596 5.228 1.00 98.44 95 LEU A CA 1
ATOM 740 C C . LEU A 1 95 ? -5.351 3.273 3.800 1.00 98.44 95 LEU A C 1
ATOM 742 O O . LEU A 1 95 ? -4.514 3.061 2.923 1.00 98.44 95 LEU A O 1
ATOM 746 N N . LYS A 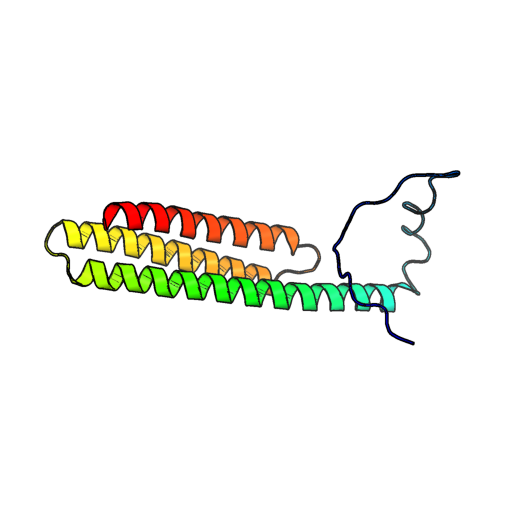1 96 ? -6.660 3.318 3.521 1.00 98.31 96 LYS A N 1
ATOM 747 C CA . LYS A 1 96 ? -7.198 3.075 2.171 1.00 98.31 96 LYS A CA 1
ATOM 748 C C . LYS A 1 96 ? -6.680 4.081 1.144 1.00 98.31 96 LYS A C 1
ATOM 750 O O . LYS A 1 96 ? -6.399 3.701 0.007 1.00 98.31 96 LYS A O 1
ATOM 755 N N . LYS A 1 97 ? -6.499 5.351 1.527 1.00 98.50 97 LYS A N 1
ATOM 756 C CA . LYS A 1 97 ? -5.889 6.364 0.648 1.00 98.50 97 LYS A CA 1
ATOM 757 C C . LYS A 1 97 ? -4.425 6.050 0.353 1.00 98.50 97 LYS A C 1
ATOM 759 O O . LYS A 1 97 ? -4.023 6.106 -0.808 1.00 98.50 97 LYS A O 1
ATOM 764 N N . LYS A 1 98 ? -3.639 5.701 1.374 1.00 98.50 98 LYS A N 1
ATOM 765 C CA . LYS A 1 98 ? -2.220 5.348 1.211 1.00 98.50 98 LYS A CA 1
ATOM 766 C C . LYS A 1 98 ? -2.042 4.075 0.388 1.00 98.50 98 LYS A C 1
ATOM 768 O O . LYS A 1 98 ? -1.223 4.057 -0.527 1.00 98.50 98 LYS A O 1
ATOM 773 N N . ARG A 1 99 ? -2.891 3.065 0.600 1.00 98.38 99 ARG A N 1
ATOM 774 C CA . ARG A 1 99 ? -2.958 1.853 -0.231 1.00 98.38 99 ARG A CA 1
ATOM 775 C C . ARG A 1 99 ? -3.250 2.194 -1.685 1.00 98.38 99 ARG A C 1
ATOM 777 O O . ARG A 1 99 ? -2.560 1.703 -2.574 1.00 98.38 99 ARG A O 1
ATOM 784 N N . ALA A 1 100 ? -4.246 3.042 -1.947 1.00 98.62 100 ALA A N 1
ATOM 785 C CA . ALA A 1 100 ? -4.562 3.475 -3.307 1.00 98.62 100 ALA A CA 1
ATOM 786 C C . ALA A 1 100 ? -3.391 4.229 -3.964 1.00 98.62 100 ALA A C 1
ATOM 788 O O . ALA A 1 100 ? -3.108 4.014 -5.141 1.00 98.62 100 ALA A O 1
ATOM 789 N N . ASN A 1 101 ? -2.672 5.063 -3.206 1.00 98.50 101 ASN A N 1
ATOM 790 C CA . ASN A 1 101 ? -1.469 5.734 -3.695 1.00 98.50 101 ASN A CA 1
ATOM 791 C C . ASN A 1 101 ? -0.341 4.738 -4.020 1.00 98.50 101 ASN A C 1
ATOM 793 O O . ASN A 1 101 ? 0.246 4.813 -5.096 1.00 98.50 101 ASN A O 1
ATOM 797 N N . ALA A 1 102 ? -0.076 3.769 -3.140 1.00 98.38 102 ALA A N 1
ATOM 798 C CA . ALA A 1 102 ? 0.922 2.729 -3.381 1.00 98.38 102 ALA A CA 1
ATOM 799 C C . ALA A 1 102 ? 0.569 1.860 -4.603 1.00 98.38 102 ALA A C 1
ATOM 801 O O . ALA A 1 102 ? 1.443 1.579 -5.419 1.00 98.38 102 ALA A O 1
ATOM 802 N N . ALA A 1 103 ? -0.711 1.518 -4.794 1.00 98.38 103 ALA A N 1
ATOM 803 C CA . ALA A 1 103 ? -1.192 0.836 -5.998 1.00 98.38 103 ALA A CA 1
ATOM 804 C C . ALA A 1 103 ? -0.946 1.664 -7.267 1.00 98.38 103 ALA A C 1
ATOM 806 O O . ALA A 1 103 ? -0.376 1.163 -8.229 1.00 98.38 103 ALA A O 1
ATOM 807 N N . LYS A 1 104 ? -1.265 2.963 -7.242 1.00 98.38 104 LYS A N 1
ATOM 808 C CA . LYS A 1 104 ? -0.967 3.864 -8.362 1.00 98.38 104 LYS A CA 1
ATOM 809 C C . LYS A 1 104 ? 0.535 3.906 -8.677 1.00 98.38 104 LYS A C 1
ATOM 811 O O . LYS A 1 104 ? 0.915 3.880 -9.844 1.00 98.38 104 LYS A O 1
ATOM 816 N N . LYS A 1 105 ? 1.397 3.956 -7.656 1.00 97.94 105 LYS A N 1
ATOM 817 C CA . LYS A 1 105 ? 2.856 3.928 -7.842 1.00 97.94 105 LYS A CA 1
ATOM 818 C C . LYS A 1 105 ? 3.366 2.596 -8.384 1.00 97.94 105 LYS A C 1
ATOM 820 O O . LYS A 1 105 ? 4.310 2.589 -9.168 1.00 97.94 105 LYS A O 1
ATOM 825 N N . LEU A 1 106 ? 2.722 1.490 -8.028 1.00 97.06 106 LEU A N 1
ATOM 826 C CA . LEU A 1 106 ? 3.014 0.185 -8.607 1.00 97.06 106 LEU A CA 1
ATOM 827 C C . LEU A 1 106 ? 2.630 0.119 -10.095 1.00 97.06 106 LEU A C 1
ATOM 829 O O . LEU A 1 106 ? 3.393 -0.413 -10.898 1.00 97.06 106 LEU A O 1
ATOM 833 N N . ASP A 1 107 ? 1.507 0.722 -10.484 1.00 96.38 107 ASP A N 1
ATOM 834 C CA . ASP A 1 107 ? 1.113 0.832 -11.894 1.00 96.38 107 ASP A CA 1
ATOM 835 C C . ASP A 1 107 ? 2.079 1.734 -12.685 1.00 96.38 107 ASP A C 1
ATOM 837 O O . ASP A 1 107 ? 2.388 1.471 -13.848 1.00 96.38 107 ASP A O 1
ATOM 841 N N . GLU A 1 108 ? 2.577 2.816 -12.073 1.00 95.12 108 GLU A N 1
ATOM 842 C CA . GLU A 1 108 ? 3.627 3.665 -12.657 1.00 95.12 108 GLU A CA 1
ATOM 843 C C . GLU A 1 108 ? 4.932 2.874 -12.849 1.00 95.12 108 GLU A C 1
ATOM 845 O O . GLU A 1 108 ? 5.563 2.969 -13.905 1.00 95.12 108 GLU A O 1
ATOM 850 N N . LEU A 1 109 ? 5.298 2.030 -11.877 1.00 92.06 109 LEU A N 1
ATOM 851 C CA . LEU A 1 109 ? 6.416 1.098 -11.996 1.00 92.06 109 LEU A CA 1
ATOM 852 C C . LEU A 1 109 ? 6.218 0.136 -13.175 1.00 92.06 109 LEU A C 1
ATOM 854 O O . LEU A 1 109 ? 7.113 0.013 -14.012 1.00 92.06 109 LEU A O 1
ATOM 858 N N . GLU A 1 110 ? 5.038 -0.466 -13.319 1.00 92.94 110 GLU A N 1
ATOM 859 C CA . GLU A 1 110 ? 4.686 -1.342 -14.447 1.00 92.94 110 GLU A CA 1
ATOM 860 C C . GLU A 1 110 ? 4.715 -0.624 -15.807 1.00 92.94 110 GLU A C 1
ATOM 862 O O . GLU A 1 110 ? 4.967 -1.239 -16.841 1.00 92.94 110 GLU A O 1
ATOM 867 N N . LYS A 1 111 ? 4.512 0.691 -15.849 1.00 91.94 111 LYS A N 1
ATOM 868 C CA . LYS A 1 111 ? 4.513 1.470 -17.102 1.00 91.94 111 LYS A CA 1
ATOM 869 C C . LYS A 1 111 ? 5.852 2.138 -17.409 1.00 91.94 111 LYS A C 1
ATOM 871 O O . LYS A 1 111 ? 6.049 2.618 -18.521 1.00 91.94 111 LYS A O 1
ATOM 876 N N . SER A 1 112 ? 6.787 2.134 -16.462 1.00 89.94 112 SER A N 1
ATOM 877 C CA . SER A 1 112 ? 8.080 2.809 -16.605 1.00 89.94 112 SER A CA 1
ATOM 878 C C . SER A 1 112 ? 8.974 2.197 -17.695 1.00 89.94 112 SER A C 1
ATOM 880 O O . SER A 1 112 ? 8.951 0.992 -17.968 1.00 89.94 112 SER A O 1
ATOM 882 N N . SER A 1 113 ? 9.769 3.051 -18.333 1.00 85.62 113 SER A N 1
ATOM 883 C CA . SER A 1 113 ? 10.823 2.678 -19.281 1.00 85.62 113 SER A CA 1
ATOM 884 C C . SER A 1 113 ? 12.115 2.298 -18.551 1.00 85.62 113 SER A C 1
ATOM 886 O O . SER A 1 113 ? 12.287 2.602 -17.373 1.00 85.62 113 SER A O 1
ATOM 888 N N . ALA A 1 114 ? 13.087 1.741 -19.281 1.00 81.56 114 ALA A N 1
ATOM 889 C CA . ALA A 1 114 ? 14.442 1.502 -18.773 1.00 81.56 114 ALA A CA 1
ATOM 890 C C . ALA A 1 114 ? 15.061 2.736 -18.084 1.00 81.56 114 ALA A C 1
ATOM 892 O O . ALA A 1 114 ? 15.674 2.616 -17.029 1.00 81.56 114 ALA A O 1
ATOM 893 N N . SER A 1 115 ? 14.854 3.930 -18.651 1.00 84.00 115 SER A N 1
ATOM 894 C CA . SER A 1 115 ? 15.391 5.194 -18.130 1.00 84.00 115 SER A CA 1
ATOM 895 C C . SER A 1 115 ? 14.663 5.740 -16.898 1.00 84.00 115 SER A C 1
ATOM 897 O O . SER A 1 115 ? 15.216 6.578 -16.196 1.00 84.00 115 SER A O 1
ATOM 899 N N . THR A 1 116 ? 13.431 5.295 -16.630 1.00 89.50 116 THR A N 1
ATOM 900 C CA . THR A 1 116 ? 12.607 5.775 -15.501 1.00 89.50 116 THR A CA 1
ATOM 901 C C . THR A 1 116 ? 12.385 4.710 -14.425 1.00 89.50 116 THR A C 1
ATOM 903 O O . THR A 1 116 ? 11.843 5.016 -13.363 1.00 89.50 116 THR A O 1
ATOM 906 N N . TRP A 1 117 ? 12.854 3.483 -14.668 1.00 85.81 117 TRP A N 1
ATOM 907 C CA . TRP A 1 117 ? 12.689 2.316 -13.805 1.00 85.81 117 TRP A CA 1
ATOM 908 C C . TRP A 1 117 ? 13.114 2.567 -12.355 1.00 85.81 117 TRP A C 1
ATOM 910 O O . TRP A 1 117 ? 12.353 2.295 -11.427 1.00 85.81 117 TRP A O 1
ATOM 920 N N . ASP A 1 118 ? 14.311 3.119 -12.140 1.00 87.00 118 ASP A N 1
ATOM 921 C CA . ASP A 1 118 ? 14.835 3.337 -10.787 1.00 87.00 118 ASP A CA 1
ATOM 922 C C . ASP A 1 118 ? 14.024 4.369 -10.000 1.00 87.00 118 ASP A C 1
ATOM 924 O O . ASP A 1 118 ? 13.705 4.143 -8.831 1.00 87.00 118 ASP A O 1
ATOM 928 N N . SER A 1 119 ? 13.617 5.459 -10.652 1.00 91.62 119 SER A N 1
ATOM 929 C CA . SER A 1 119 ? 12.769 6.476 -10.026 1.00 91.62 119 SER A CA 1
ATOM 930 C C . SER A 1 119 ? 11.375 5.926 -9.706 1.00 91.62 119 SER A C 1
ATOM 932 O O . SER A 1 119 ? 10.854 6.161 -8.616 1.00 91.62 119 SER A O 1
ATOM 934 N N . ALA A 1 120 ? 10.797 5.120 -10.602 1.00 93.56 120 ALA A N 1
ATOM 935 C CA . ALA A 1 120 ? 9.502 4.491 -10.368 1.00 93.56 120 ALA A CA 1
ATOM 936 C C . ALA A 1 120 ? 9.547 3.471 -9.213 1.00 93.56 120 ALA A C 1
ATOM 938 O O . ALA A 1 120 ? 8.637 3.448 -8.383 1.00 93.56 120 ALA A O 1
ATOM 939 N N . LYS A 1 121 ? 10.627 2.678 -9.099 1.00 90.94 121 LYS A N 1
ATOM 940 C CA . LYS A 1 121 ? 10.828 1.753 -7.965 1.00 90.94 121 LYS A CA 1
ATOM 941 C C . LYS A 1 121 ? 10.876 2.511 -6.648 1.00 90.94 121 LYS A C 1
ATOM 943 O O . LYS A 1 121 ? 10.239 2.097 -5.683 1.00 90.94 121 LYS A O 1
ATOM 948 N N . HIS A 1 122 ? 11.631 3.607 -6.615 1.00 94.06 122 HIS A N 1
ATOM 949 C CA . HIS A 1 122 ? 11.742 4.445 -5.429 1.00 94.06 122 HIS A CA 1
ATOM 950 C C . HIS A 1 122 ? 10.380 5.025 -5.033 1.00 94.06 122 HIS A C 1
ATOM 952 O O . HIS A 1 122 ? 9.970 4.870 -3.888 1.00 94.06 122 HIS A O 1
ATOM 958 N N . GLY A 1 123 ? 9.625 5.566 -5.994 1.00 96.25 123 GLY A N 1
ATOM 959 C CA . GLY A 1 123 ? 8.286 6.095 -5.737 1.00 96.25 123 GLY A CA 1
ATOM 960 C C . GLY A 1 123 ? 7.306 5.050 -5.190 1.00 96.25 123 GLY A C 1
ATOM 961 O O . GLY A 1 123 ? 6.509 5.362 -4.306 1.00 96.25 123 GLY A O 1
ATOM 962 N N . PHE A 1 124 ? 7.371 3.802 -5.667 1.00 97.06 124 PHE A N 1
ATOM 963 C CA . PHE A 1 124 ? 6.602 2.704 -5.072 1.00 97.06 124 PHE A CA 1
ATOM 964 C C . PHE A 1 124 ? 7.069 2.378 -3.649 1.00 97.06 124 PHE A C 1
ATOM 966 O O . PHE A 1 124 ? 6.237 2.264 -2.751 1.00 97.06 124 PHE A O 1
ATOM 973 N N . ALA A 1 125 ? 8.381 2.264 -3.426 1.00 95.50 125 ALA A N 1
ATOM 974 C CA . ALA A 1 125 ? 8.940 1.948 -2.115 1.00 95.50 125 ALA A CA 1
ATOM 975 C C . ALA A 1 125 ? 8.574 3.001 -1.055 1.00 95.50 125 ALA A C 1
ATOM 977 O O . ALA A 1 125 ? 8.188 2.638 0.054 1.00 95.50 125 ALA A O 1
ATOM 978 N N . GLU A 1 126 ? 8.631 4.289 -1.400 1.00 98.12 126 GLU A N 1
ATOM 979 C CA . GLU A 1 126 ? 8.221 5.381 -0.514 1.00 98.12 126 GLU A CA 1
ATOM 980 C C . GLU A 1 126 ? 6.723 5.328 -0.194 1.00 98.12 126 GLU A C 1
ATOM 982 O O . GLU A 1 126 ? 6.343 5.384 0.974 1.00 98.12 126 GLU A O 1
ATOM 987 N N . ALA A 1 127 ? 5.866 5.158 -1.206 1.00 98.19 127 ALA A N 1
ATOM 988 C CA . ALA A 1 127 ? 4.420 5.075 -0.995 1.00 98.19 127 ALA A CA 1
ATOM 989 C C . ALA A 1 127 ? 4.017 3.841 -0.171 1.00 98.19 127 ALA A C 1
ATOM 991 O O . ALA A 1 127 ? 3.106 3.910 0.654 1.00 98.19 127 ALA A O 1
ATOM 992 N N . TYR A 1 128 ? 4.700 2.713 -0.371 1.00 97.56 128 TYR A N 1
ATOM 993 C CA . TYR A 1 128 ? 4.473 1.507 0.419 1.00 97.56 128 TYR A CA 1
ATOM 994 C C . TYR A 1 128 ? 4.991 1.653 1.857 1.00 97.56 128 TYR A C 1
ATOM 996 O O . TYR A 1 128 ? 4.330 1.205 2.792 1.00 97.56 128 TYR A O 1
ATOM 1004 N N . LYS A 1 129 ? 6.131 2.326 2.062 1.00 97.81 129 LYS A N 1
ATOM 1005 C CA . LYS A 1 129 ? 6.626 2.668 3.401 1.00 97.81 129 LYS A CA 1
ATOM 1006 C C . LYS A 1 129 ? 5.642 3.566 4.150 1.00 97.81 129 LYS A C 1
ATOM 1008 O O . LYS A 1 129 ? 5.329 3.266 5.294 1.00 97.81 129 LYS A O 1
ATOM 1013 N N . ASP A 1 130 ? 5.124 4.609 3.507 1.00 98.19 130 ASP A N 1
ATOM 1014 C CA . ASP A 1 130 ? 4.117 5.502 4.097 1.00 98.19 130 ASP A CA 1
ATOM 1015 C C . ASP A 1 130 ? 2.851 4.730 4.515 1.00 98.19 130 ASP A C 1
ATOM 1017 O O . ASP A 1 130 ? 2.327 4.916 5.613 1.00 98.19 130 ASP A O 1
ATOM 1021 N N . LEU A 1 131 ? 2.399 3.781 3.684 1.00 98.38 131 LEU A N 1
ATOM 1022 C CA . LEU A 1 131 ? 1.312 2.866 4.041 1.00 98.38 131 LEU A CA 1
ATOM 1023 C C . LEU A 1 131 ? 1.639 2.009 5.275 1.00 98.38 131 LEU A C 1
ATOM 1025 O O . LEU A 1 131 ? 0.798 1.888 6.165 1.00 98.38 131 LEU A O 1
ATOM 1029 N N . LEU A 1 132 ? 2.829 1.405 5.333 1.00 97.38 132 LEU A N 1
ATOM 1030 C CA . LEU A 1 132 ? 3.245 0.575 6.468 1.00 97.38 132 LEU A CA 1
ATOM 1031 C C . LEU A 1 132 ? 3.373 1.380 7.763 1.00 97.38 132 LEU A C 1
ATOM 1033 O O . LEU A 1 132 ? 2.927 0.920 8.812 1.00 97.38 132 LEU A O 1
ATOM 1037 N N . ASP A 1 133 ? 3.955 2.574 7.690 1.00 97.62 133 ASP A N 1
ATOM 1038 C CA . ASP A 1 133 ? 4.110 3.456 8.842 1.00 97.62 133 ASP A CA 1
ATOM 1039 C C . ASP A 1 133 ? 2.726 3.876 9.367 1.00 97.62 133 ASP A C 1
ATOM 1041 O O . ASP A 1 133 ? 2.449 3.737 10.559 1.00 97.62 133 ASP A O 1
ATOM 1045 N N . ALA A 1 134 ? 1.805 4.269 8.479 1.00 97.69 134 ALA A N 1
ATOM 1046 C CA . ALA A 1 134 ? 0.427 4.571 8.862 1.00 97.69 134 ALA A CA 1
ATOM 1047 C C . ALA A 1 134 ? -0.303 3.358 9.453 1.00 97.69 134 ALA A C 1
ATOM 1049 O O . ALA A 1 134 ? -1.053 3.508 10.416 1.00 97.69 134 ALA A O 1
ATOM 1050 N N . TYR A 1 135 ? -0.075 2.154 8.916 1.00 97.12 135 TYR A N 1
ATOM 1051 C CA . TYR A 1 135 ? -0.638 0.925 9.474 1.00 97.12 135 TYR A CA 1
ATOM 1052 C C . TYR A 1 135 ? -0.141 0.674 10.898 1.00 97.12 135 TYR A C 1
ATOM 1054 O O . TYR A 1 135 ? -0.947 0.381 11.776 1.00 97.12 135 TYR A O 1
ATOM 1062 N N . HIS A 1 136 ? 1.160 0.825 11.157 1.00 96.38 136 HIS A N 1
ATOM 1063 C CA . HIS A 1 136 ? 1.706 0.662 12.504 1.00 96.38 136 HIS A CA 1
ATOM 1064 C C . HIS A 1 136 ? 1.124 1.682 13.488 1.00 96.38 136 HIS A C 1
ATOM 1066 O O . HIS A 1 136 ? 0.806 1.324 14.621 1.00 96.38 136 HIS A O 1
ATOM 1072 N N . GLU A 1 137 ? 0.946 2.934 13.065 1.00 95.50 137 GLU A N 1
ATOM 1073 C CA . GLU A 1 137 ? 0.310 3.957 13.899 1.00 95.50 137 GLU A CA 1
ATOM 1074 C C . GLU A 1 137 ? -1.178 3.683 14.139 1.00 95.50 137 GLU A C 1
ATOM 1076 O O . GLU A 1 137 ? -1.668 3.898 15.249 1.00 95.50 137 GLU A O 1
ATOM 1081 N N . ALA A 1 138 ? -1.896 3.171 13.138 1.00 95.38 138 ALA A N 1
ATOM 1082 C CA . ALA A 1 138 ? -3.274 2.731 13.305 1.00 95.38 138 ALA A CA 1
ATOM 1083 C C . ALA A 1 138 ? -3.347 1.555 14.288 1.00 95.38 138 ALA A C 1
ATOM 1085 O O . ALA A 1 138 ? -4.041 1.659 15.290 1.00 95.38 138 ALA A O 1
ATOM 1086 N N . ALA A 1 139 ? -2.564 0.493 14.090 1.00 94.38 139 ALA A N 1
ATOM 1087 C CA . ALA A 1 139 ? -2.568 -0.695 14.947 1.00 94.38 139 ALA A CA 1
ATOM 1088 C C . ALA A 1 139 ? -2.299 -0.378 16.433 1.00 94.38 139 ALA A C 1
ATOM 1090 O O . ALA A 1 139 ? -2.885 -0.994 17.317 1.00 94.38 139 ALA A O 1
ATOM 1091 N N . LYS A 1 140 ? -1.471 0.631 16.740 1.00 94.94 140 LYS A N 1
ATOM 1092 C CA . LYS A 1 140 ? -1.265 1.104 18.123 1.00 94.94 140 LYS A CA 1
ATOM 1093 C C . LYS A 1 140 ? -2.526 1.679 18.773 1.00 94.94 140 LYS A C 1
ATOM 1095 O O . LYS A 1 140 ? -2.637 1.625 19.987 1.00 94.94 140 LYS A O 1
ATOM 1100 N N . LYS A 1 141 ? -3.437 2.260 17.988 1.00 91.06 141 LYS A N 1
ATOM 1101 C CA . LYS A 1 141 ? -4.702 2.850 18.466 1.00 91.06 141 LYS A CA 1
ATOM 1102 C C . LYS A 1 141 ? -5.810 1.808 18.626 1.00 91.06 141 LYS A C 1
ATOM 1104 O O . LYS A 1 141 ? -6.793 2.076 19.311 1.00 91.06 141 LYS A O 1
ATOM 1109 N N . PHE A 1 142 ? -5.687 0.683 17.925 1.00 88.88 142 PHE A N 1
ATOM 1110 C CA . PHE A 1 142 ? -6.635 -0.429 17.974 1.00 88.88 142 PHE A CA 1
ATOM 1111 C C . PHE A 1 142 ? -6.359 -1.388 19.145 1.00 88.88 142 PHE A C 1
ATOM 1113 O O . PHE A 1 142 ? -7.256 -2.133 19.532 1.00 88.88 142 PHE A O 1
ATOM 1120 N N . ASN A 1 143 ? -5.156 -1.318 19.731 1.00 72.56 143 ASN A N 1
ATOM 1121 C CA . ASN A 1 143 ? -4.805 -1.969 20.998 1.00 72.56 143 ASN A CA 1
ATOM 1122 C C . ASN A 1 143 ? -5.351 -1.233 22.227 1.00 72.56 143 ASN A C 1
ATOM 1124 O O . ASN A 1 143 ? -5.387 0.019 22.206 1.00 72.56 143 ASN A O 1
#

Foldseek 3Di:
DDDDDDDDDDDDDDDDDDDDDDDPPPPVPDDPCPPVVVVVVVVVVVVVLVVLVVLLVVLVVLLVVLVVLLVVLVVLLVVDDDPLNVVSVVLSVVLVVLSVQLVVLSVVCNVDDPVCNVVSSVSNVVSSVVSVVSSVVSVVSSD

pLDDT: mean 78.65, std 23.9, range [29.28, 98.62]

Secondary structure (DSSP, 8-state):
----------S------S---S-SSSTTSSSSTTTSHHHHHHHHHHHHHHHHHHHHHHHHHHHHHHHHHHHHHHHHHHH--HHHHHHHHHHHHHHHHHHHHHHHHHHHHHH--TTTHHHHHHHHHHHHHHHHHHHHHHHHHH-

Sequence (143 aa):
MLRPIILFVSIVAMIFILAQPIAVIAKSTSENVHKETTEAWDAIKAYMVDKKHEAFAHGKELLHKADARIEELEGEAAKASGDTKAQYQKEIKDLKKKRANAAKKLDELEKSSASTWDSAKHGFAEAYKDLLDAYHEAAKKFN